Protein AF-A0A1S7LMK4-F1 (afdb_monomer_lite)

Radius of gyration: 25.49 Å; chains: 1; bounding box: 48×30×64 Å

Organism: Magnetococcus massalia (strain MO-1) (NCBI:txid451514)

Structure (mmCIF, N/CA/C/O backbone):
data_AF-A0A1S7LMK4-F1
#
_entry.id   AF-A0A1S7LMK4-F1
#
loop_
_atom_site.group_PDB
_atom_site.id
_atom_site.type_symbol
_atom_site.label_atom_id
_atom_site.label_alt_id
_atom_site.label_comp_id
_atom_site.label_asym_id
_atom_site.label_entity_id
_atom_site.label_seq_id
_atom_site.pdbx_PDB_ins_code
_atom_site.Cartn_x
_atom_site.Cartn_y
_atom_site.Cartn_z
_atom_site.occupancy
_atom_site.B_iso_or_equiv
_atom_site.auth_seq_id
_atom_site.auth_comp_id
_atom_site.auth_asym_id
_atom_site.auth_atom_id
_atom_site.pdbx_PDB_model_num
ATOM 1 N N . MET A 1 1 ? 10.538 13.382 19.936 1.00 48.72 1 MET A N 1
ATOM 2 C CA . MET A 1 1 ? 9.213 14.013 19.788 1.00 48.72 1 MET A CA 1
ATOM 3 C C . MET A 1 1 ? 8.540 13.289 18.642 1.00 48.72 1 MET A C 1
ATOM 5 O O . MET A 1 1 ? 9.094 13.329 17.554 1.00 48.72 1 MET A O 1
ATOM 9 N N . THR A 1 2 ? 7.475 12.531 18.897 1.00 56.28 2 THR A N 1
ATOM 10 C CA . THR A 1 2 ? 6.661 11.931 17.825 1.00 56.28 2 THR A CA 1
ATOM 11 C C . THR A 1 2 ? 6.037 13.060 17.013 1.00 56.28 2 THR A C 1
ATOM 13 O O . THR A 1 2 ? 5.593 14.052 17.600 1.00 56.28 2 THR A O 1
ATOM 16 N N . GLU A 1 3 ? 6.036 12.946 15.687 1.00 83.12 3 GLU A N 1
ATOM 17 C CA . GLU A 1 3 ? 5.453 13.988 14.843 1.00 83.12 3 GLU A CA 1
ATOM 18 C C . GLU A 1 3 ? 3.936 14.090 15.103 1.00 83.12 3 GLU A C 1
ATOM 20 O O . GLU A 1 3 ? 3.287 13.068 15.349 1.00 83.12 3 GLU A O 1
ATOM 25 N N . PRO A 1 4 ? 3.325 15.289 15.029 1.00 81.25 4 PRO A N 1
ATOM 26 C CA . PRO A 1 4 ? 1.883 15.465 15.251 1.00 81.25 4 PRO A CA 1
ATOM 27 C C . PRO A 1 4 ? 1.008 14.536 14.396 1.00 81.25 4 PRO A C 1
ATOM 29 O O . PRO A 1 4 ? -0.054 14.090 14.825 1.00 81.25 4 PRO A O 1
ATOM 32 N N . ILE A 1 5 ? 1.483 14.200 13.193 1.00 75.00 5 ILE A N 1
ATOM 33 C CA . ILE A 1 5 ? 0.821 13.256 12.290 1.00 75.00 5 ILE A CA 1
ATOM 34 C C . ILE A 1 5 ? 0.823 11.845 12.888 1.00 75.00 5 ILE A C 1
ATOM 36 O O . ILE A 1 5 ? -0.213 11.190 12.894 1.00 75.00 5 ILE A O 1
ATOM 40 N N . GLU A 1 6 ? 1.942 11.375 13.439 1.00 77.81 6 GLU A N 1
ATOM 41 C CA . GLU A 1 6 ? 2.032 10.039 14.041 1.00 77.81 6 GLU A CA 1
ATOM 42 C C . GLU A 1 6 ? 1.096 9.894 15.242 1.00 77.81 6 GLU A C 1
ATOM 44 O O . GLU A 1 6 ? 0.451 8.857 15.401 1.00 77.81 6 GLU A O 1
ATOM 49 N N . GLN A 1 7 ? 0.970 10.945 16.055 1.00 81.38 7 GLN A N 1
ATOM 50 C CA . GLN A 1 7 ? 0.036 10.967 17.183 1.00 81.38 7 GLN A CA 1
ATOM 51 C C . GLN A 1 7 ? -1.419 10.851 16.711 1.00 81.38 7 GLN A C 1
ATOM 53 O O . GLN A 1 7 ? -2.176 10.041 17.249 1.00 81.38 7 GLN A O 1
ATOM 58 N N . LEU A 1 8 ? -1.791 11.586 15.657 1.00 81.12 8 LEU A N 1
ATOM 59 C CA . LEU A 1 8 ? -3.123 11.505 15.057 1.00 81.12 8 LEU A CA 1
ATOM 60 C C . LEU A 1 8 ? -3.413 10.099 14.508 1.00 81.12 8 LEU A C 1
ATOM 62 O O . LEU A 1 8 ? -4.490 9.548 14.740 1.00 81.12 8 LEU A O 1
ATOM 66 N N . LEU A 1 9 ? -2.443 9.489 13.817 1.00 82.62 9 LEU A N 1
ATOM 67 C CA . LEU A 1 9 ? -2.590 8.132 13.284 1.00 82.62 9 LEU A CA 1
ATOM 68 C C . LEU A 1 9 ? -2.766 7.100 14.410 1.00 82.62 9 LEU A C 1
ATOM 70 O O . LEU A 1 9 ? -3.612 6.212 14.306 1.00 82.62 9 LEU A O 1
ATOM 74 N N . GLN A 1 10 ? -2.011 7.232 15.505 1.00 84.62 10 GLN A N 1
ATOM 75 C CA . GLN A 1 10 ? -2.140 6.356 16.673 1.00 84.62 10 GLN A CA 1
ATOM 76 C C . GLN A 1 10 ? -3.511 6.485 17.345 1.00 84.62 10 GLN A C 1
ATOM 78 O O . GLN A 1 10 ? -4.105 5.471 17.712 1.00 84.62 10 GLN A O 1
ATOM 83 N N . GLN A 1 11 ? -4.036 7.703 17.491 1.00 85.88 11 GLN A N 1
ATOM 84 C CA . GLN A 1 11 ? -5.371 7.923 18.054 1.00 85.88 11 GLN A CA 1
ATOM 85 C C . GLN A 1 11 ? -6.465 7.302 17.175 1.00 85.88 11 GLN A C 1
ATOM 87 O O . GLN A 1 11 ? -7.339 6.598 17.685 1.00 85.88 11 GLN A O 1
ATOM 92 N N . MET A 1 12 ? -6.381 7.481 15.853 1.00 86.75 12 MET A N 1
ATOM 93 C CA . MET A 1 12 ? -7.319 6.868 14.906 1.00 86.75 12 MET A CA 1
ATOM 94 C C . MET A 1 12 ? -7.283 5.336 14.956 1.00 86.75 12 MET A C 1
ATOM 96 O O . MET A 1 12 ? -8.332 4.689 14.917 1.00 86.75 12 MET A O 1
ATOM 100 N N . GLU A 1 13 ? -6.099 4.744 15.114 1.00 87.56 13 GLU A N 1
ATOM 101 C CA . GLU A 1 13 ? -5.954 3.294 15.250 1.00 87.56 13 GLU A CA 1
ATOM 102 C C . GLU A 1 13 ? -6.591 2.765 16.544 1.00 87.56 13 GLU A C 1
ATOM 104 O O . GLU A 1 13 ? -7.260 1.728 16.526 1.00 87.56 13 GLU A O 1
ATOM 109 N N . ARG A 1 14 ? -6.462 3.493 17.661 1.00 88.81 14 ARG A N 1
ATOM 110 C CA . ARG A 1 14 ? -7.137 3.143 18.924 1.00 88.81 14 ARG A CA 1
ATOM 111 C C . ARG A 1 14 ? -8.656 3.172 18.776 1.00 88.81 14 ARG A C 1
ATOM 113 O O . ARG A 1 14 ? -9.321 2.223 19.189 1.00 88.81 14 ARG A O 1
ATOM 120 N N . VAL A 1 15 ? -9.193 4.209 18.128 1.00 89.44 15 VAL A N 1
ATOM 121 C CA . VAL A 1 15 ? -10.632 4.331 17.843 1.00 89.44 15 VAL A CA 1
ATOM 122 C C . VAL A 1 15 ? -11.131 3.167 16.984 1.00 89.44 15 VAL A C 1
ATOM 124 O O . VAL A 1 15 ? -12.137 2.535 17.316 1.00 89.44 15 VAL A O 1
ATOM 127 N N . ARG A 1 16 ? -10.398 2.824 15.920 1.00 88.88 16 ARG A N 1
ATOM 128 C CA . ARG A 1 16 ? -10.711 1.674 15.062 1.00 88.88 16 ARG A CA 1
ATOM 129 C C . ARG A 1 16 ? -10.677 0.356 15.838 1.00 88.88 16 ARG A C 1
ATOM 131 O O . ARG A 1 16 ? -11.599 -0.451 15.730 1.00 88.88 16 ARG A O 1
ATOM 138 N N . SER A 1 17 ? -9.635 0.141 16.641 1.00 89.50 17 SER A N 1
ATOM 139 C CA . SER A 1 17 ? -9.474 -1.068 17.457 1.00 89.50 17 SER A CA 1
ATOM 140 C C . SER A 1 17 ? -10.630 -1.240 18.444 1.00 89.50 17 SER A C 1
ATOM 142 O O . SER A 1 17 ? -11.196 -2.329 18.543 1.00 89.50 17 SER A O 1
ATOM 144 N N . ALA A 1 18 ? -11.035 -0.164 19.123 1.00 89.88 18 ALA A N 1
ATOM 145 C CA . ALA A 1 18 ? -12.177 -0.174 20.032 1.00 89.88 18 ALA A CA 1
ATOM 146 C C . ALA A 1 18 ? -13.484 -0.535 19.306 1.00 89.88 18 ALA A C 1
ATOM 148 O O . ALA A 1 18 ? -14.249 -1.366 19.796 1.00 89.88 18 ALA A O 1
ATOM 149 N N . PHE A 1 19 ? -13.709 0.009 18.106 1.00 90.06 19 PHE A N 1
ATOM 150 C CA . PHE A 1 19 ? -14.889 -0.308 17.299 1.00 90.06 19 PHE A CA 1
ATOM 151 C C . PHE A 1 19 ? -14.933 -1.770 16.835 1.00 90.06 19 PHE A C 1
ATOM 153 O O . PHE A 1 19 ? -15.980 -2.415 16.923 1.00 90.06 19 PHE A O 1
ATOM 160 N N . HIS A 1 20 ? -13.798 -2.330 16.408 1.00 87.94 20 HIS A N 1
ATOM 161 C CA . HIS A 1 20 ? -13.723 -3.748 16.048 1.00 87.94 20 HIS A CA 1
ATOM 162 C C . HIS A 1 20 ? -13.912 -4.672 17.255 1.00 87.94 20 HIS A C 1
ATOM 164 O O . HIS A 1 20 ? -14.654 -5.647 17.150 1.00 87.94 20 HIS A O 1
ATOM 170 N N . LYS A 1 21 ? -13.305 -4.359 18.410 1.00 90.81 21 LYS A N 1
ATOM 171 C CA . LYS A 1 21 ? -13.508 -5.113 19.665 1.00 90.81 21 LYS A CA 1
ATOM 172 C C . LYS A 1 21 ? -14.963 -5.077 20.132 1.00 90.81 21 LYS A C 1
ATOM 174 O O . LYS A 1 21 ? -15.454 -6.046 20.696 1.00 90.81 21 LYS A O 1
ATOM 179 N N . ALA A 1 22 ? -15.654 -3.974 19.870 1.00 91.00 22 ALA A N 1
ATOM 180 C CA . ALA A 1 22 ? -17.074 -3.815 20.141 1.00 91.00 22 ALA A CA 1
ATOM 181 C C . ALA A 1 22 ? -17.987 -4.466 19.083 1.00 91.00 22 ALA A C 1
ATOM 183 O O . ALA A 1 22 ? -19.205 -4.323 19.173 1.00 91.00 22 ALA A O 1
ATOM 184 N N . HIS A 1 23 ? -17.434 -5.159 18.080 1.00 87.88 23 HIS A N 1
ATOM 185 C CA . HIS A 1 23 ? -18.183 -5.765 16.974 1.00 87.88 23 HIS A CA 1
ATOM 186 C C . HIS A 1 23 ? -19.104 -4.776 16.239 1.00 87.88 23 HIS A C 1
ATOM 188 O O . HIS A 1 23 ? -20.196 -5.131 15.802 1.00 87.88 23 HIS A O 1
ATOM 194 N N . GLY A 1 24 ? -18.661 -3.524 16.103 1.00 83.38 24 GLY A N 1
ATOM 195 C CA . GLY A 1 24 ? -19.417 -2.471 15.429 1.00 83.38 24 GLY A CA 1
ATOM 196 C C . GLY A 1 24 ? -20.453 -1.750 16.299 1.00 83.38 24 GLY A C 1
ATOM 197 O O . GLY A 1 24 ? -21.130 -0.846 15.813 1.00 83.38 24 GLY A O 1
ATOM 198 N N . ASP A 1 25 ? -20.568 -2.096 17.583 1.00 89.56 25 ASP A N 1
ATOM 199 C CA . ASP A 1 25 ? -21.409 -1.370 18.535 1.00 89.56 25 ASP A CA 1
ATOM 200 C C . ASP A 1 25 ? -20.729 -0.058 18.952 1.00 89.56 25 ASP A C 1
ATOM 202 O O . ASP A 1 25 ? -19.741 -0.043 19.688 1.00 89.56 25 ASP A O 1
ATOM 206 N N . THR A 1 26 ? -21.272 1.069 18.490 1.00 88.56 26 THR A N 1
ATOM 207 C CA . THR A 1 26 ? -20.719 2.404 18.749 1.00 88.56 26 THR A CA 1
ATOM 208 C C . THR A 1 26 ? -20.666 2.752 20.233 1.00 88.56 26 THR A C 1
ATOM 210 O O . THR A 1 26 ? -19.745 3.446 20.661 1.00 88.56 26 THR A O 1
ATOM 213 N N . ARG A 1 27 ? -21.628 2.282 21.035 1.00 89.69 27 ARG A N 1
ATOM 214 C CA . ARG A 1 27 ? -21.671 2.607 22.462 1.00 89.69 27 ARG A CA 1
ATOM 215 C C . ARG A 1 27 ? -20.579 1.866 23.210 1.00 89.69 27 ARG A C 1
ATOM 217 O O . ARG A 1 27 ? -19.775 2.499 23.887 1.00 89.69 27 ARG A O 1
ATOM 224 N N . LYS A 1 28 ? -20.493 0.553 23.002 1.00 90.69 28 LYS A N 1
ATOM 225 C CA . LYS A 1 28 ? -19.424 -0.266 23.589 1.00 90.69 28 LYS A CA 1
ATOM 226 C C . LYS A 1 28 ? -18.047 0.182 23.107 1.00 90.69 28 LYS A C 1
ATOM 228 O O . LYS A 1 28 ? -17.109 0.213 23.894 1.00 90.69 28 LYS A O 1
ATOM 233 N N . ALA A 1 29 ? -17.929 0.574 21.837 1.00 90.25 29 ALA A N 1
ATOM 234 C CA . ALA A 1 29 ? -16.689 1.109 21.286 1.00 90.25 29 ALA A CA 1
ATOM 235 C C . ALA A 1 29 ? -16.240 2.366 22.033 1.00 90.25 29 ALA A C 1
ATOM 237 O O . ALA A 1 29 ? -15.072 2.473 22.387 1.00 90.25 29 ALA A O 1
ATOM 238 N N . TYR A 1 30 ? -17.164 3.290 22.306 1.00 89.75 30 TYR A N 1
ATOM 239 C CA . TYR A 1 30 ? -16.853 4.493 23.068 1.00 89.75 30 TYR A CA 1
ATOM 240 C C . TYR A 1 30 ? -16.456 4.167 24.501 1.00 89.75 30 TYR A C 1
ATOM 242 O O . TYR A 1 30 ? -15.481 4.719 24.997 1.00 89.75 30 TYR A O 1
ATOM 250 N N . ASP A 1 31 ? -17.152 3.239 25.156 1.00 90.62 31 ASP A N 1
ATOM 251 C CA . ASP A 1 31 ? -16.830 2.839 26.527 1.00 90.62 31 ASP A CA 1
ATOM 252 C C . ASP A 1 31 ? -15.410 2.251 26.635 1.00 90.62 31 ASP A C 1
ATOM 254 O O . ASP A 1 31 ? -14.726 2.515 27.625 1.00 90.62 31 ASP A O 1
ATOM 258 N N . LEU A 1 32 ? -14.927 1.578 25.584 1.00 90.44 32 LEU A N 1
ATOM 259 C CA . LEU A 1 32 ? -13.567 1.036 25.471 1.00 90.44 32 LEU A CA 1
ATOM 260 C C . LEU A 1 32 ? -12.465 2.079 25.196 1.00 90.44 32 LEU A C 1
ATOM 262 O O . LEU A 1 32 ? -11.292 1.709 25.223 1.00 90.44 32 LEU A O 1
ATOM 266 N N . LEU A 1 33 ? -12.798 3.343 24.909 1.00 90.56 33 LEU A N 1
ATOM 267 C CA . LEU A 1 33 ? -11.789 4.381 24.668 1.00 90.56 33 LEU A CA 1
ATOM 268 C C . LEU A 1 33 ? -11.139 4.870 25.965 1.00 90.56 33 LEU A C 1
ATOM 270 O O . LEU A 1 33 ? -11.791 4.972 27.012 1.00 90.56 33 LEU A O 1
ATOM 274 N N . ASP A 1 34 ? -9.872 5.252 25.841 1.00 87.38 34 ASP A N 1
ATOM 275 C CA . ASP A 1 34 ? -9.111 5.934 26.882 1.00 87.38 34 ASP A CA 1
ATOM 276 C C . ASP A 1 34 ? -9.753 7.298 27.228 1.00 87.38 34 ASP A C 1
ATOM 278 O O . ASP A 1 34 ? -10.465 7.909 26.419 1.00 87.38 34 ASP A O 1
ATOM 282 N N . ALA A 1 35 ? -9.535 7.772 28.459 1.00 84.25 35 ALA A N 1
ATOM 283 C CA . ALA A 1 35 ? -10.145 9.009 28.959 1.00 84.25 35 ALA A CA 1
ATOM 284 C C . ALA A 1 35 ? -9.716 10.249 28.155 1.00 84.25 35 ALA A C 1
ATOM 286 O O . ALA A 1 35 ? -10.551 11.096 27.852 1.00 84.25 35 ALA A O 1
ATOM 287 N N . ASP A 1 36 ? -8.455 10.305 27.728 1.00 84.12 36 ASP A N 1
ATOM 288 C CA . ASP A 1 36 ? -7.905 11.379 26.895 1.00 84.12 36 ASP A CA 1
ATOM 289 C C . ASP A 1 36 ? -8.627 11.491 25.542 1.00 84.12 36 ASP A C 1
ATOM 291 O O . ASP A 1 36 ? -8.913 12.588 25.066 1.00 84.12 36 ASP A O 1
ATOM 295 N N . ILE A 1 37 ? -8.996 10.368 24.923 1.00 82.62 37 ILE A N 1
ATOM 296 C CA . ILE A 1 37 ? -9.759 10.381 23.668 1.00 82.62 37 ILE A CA 1
ATOM 297 C C . ILE A 1 37 ? -11.190 10.873 23.919 1.00 82.62 37 ILE A C 1
ATOM 299 O O . ILE A 1 37 ? -11.715 11.659 23.131 1.00 82.62 37 ILE A O 1
ATOM 303 N N . LYS A 1 38 ? -11.818 10.447 25.021 1.00 84.81 38 LYS A N 1
ATOM 304 C CA . LYS A 1 38 ? -13.183 10.863 25.394 1.00 84.81 38 LYS A CA 1
ATOM 305 C C . LYS A 1 38 ? -13.278 12.353 2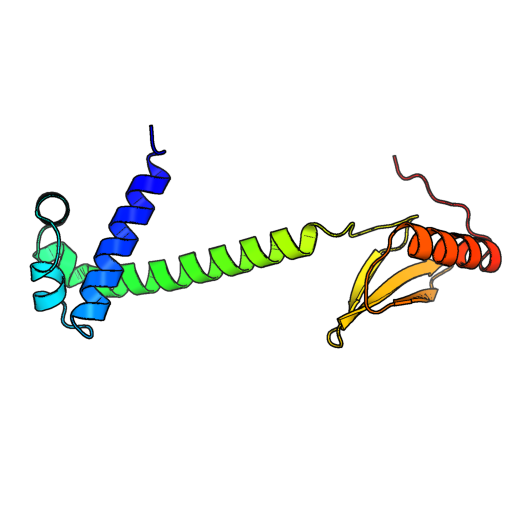5.727 1.00 84.81 38 LYS A C 1
ATOM 307 O O . LYS A 1 38 ? -14.307 12.964 25.452 1.00 84.81 38 LYS A O 1
ATOM 312 N N . GLU A 1 39 ? -12.224 12.935 26.294 1.00 85.56 39 GLU A N 1
ATOM 313 C CA . GLU A 1 39 ? -12.132 14.378 26.551 1.00 85.56 39 GLU A CA 1
ATOM 314 C C . GLU A 1 39 ? -12.083 15.188 25.250 1.00 85.56 39 GLU A C 1
ATOM 316 O O . GLU A 1 39 ? -12.696 16.250 25.154 1.00 85.56 39 GLU A O 1
ATOM 321 N N . ASN A 1 40 ? -11.412 14.659 24.225 1.00 83.94 40 ASN A N 1
ATOM 322 C CA . ASN A 1 40 ? -11.266 15.326 22.932 1.00 83.94 40 ASN A CA 1
ATOM 323 C C . ASN A 1 40 ? -12.424 15.043 21.960 1.00 83.94 40 ASN A C 1
ATOM 325 O O . ASN A 1 40 ? -12.678 15.835 21.052 1.00 83.94 40 ASN A O 1
ATOM 329 N N . ILE A 1 41 ? -13.134 13.924 22.130 1.00 84.19 41 ILE A N 1
ATOM 330 C CA . ILE A 1 41 ? -14.218 13.497 21.241 1.00 84.19 41 ILE A CA 1
ATOM 331 C C . ILE A 1 41 ? -15.486 13.231 22.063 1.00 84.19 41 ILE A C 1
ATOM 333 O O . ILE A 1 41 ? -15.702 12.111 22.525 1.00 84.19 41 ILE A O 1
ATOM 337 N N . PRO A 1 42 ? -16.380 14.226 22.198 1.00 87.31 42 PRO A N 1
ATOM 338 C CA . PRO A 1 42 ? -17.663 14.051 22.864 1.00 87.31 42 PRO A CA 1
ATOM 339 C C . PRO A 1 42 ? -18.495 12.912 22.260 1.00 87.31 42 PRO A C 1
ATOM 341 O O . PRO A 1 42 ? -18.586 12.779 21.036 1.00 87.31 42 PRO A O 1
ATOM 344 N N . TRP A 1 43 ? -19.213 12.171 23.113 1.00 86.38 43 TRP A N 1
ATOM 345 C CA . TRP A 1 43 ? -20.086 11.050 22.721 1.00 86.38 43 TRP A CA 1
ATOM 346 C C . TRP A 1 43 ? -20.984 11.354 21.513 1.00 86.38 43 TRP A C 1
ATOM 348 O O . TRP A 1 43 ? -21.110 10.533 20.608 1.00 86.38 43 TRP A O 1
ATOM 358 N N . ARG A 1 44 ? -21.587 12.548 21.465 1.00 88.94 44 ARG A N 1
ATOM 359 C CA . ARG A 1 44 ? -22.491 12.937 20.373 1.00 88.94 44 ARG A CA 1
ATOM 360 C C . ARG A 1 44 ? -21.782 12.977 19.018 1.00 88.94 44 ARG A C 1
ATOM 362 O O . ARG A 1 44 ? -22.324 12.473 18.039 1.00 88.94 44 ARG A O 1
ATOM 369 N N . LEU A 1 45 ? -20.577 13.545 18.976 1.00 85.38 45 LEU A N 1
ATOM 370 C CA . LEU A 1 45 ? -19.770 13.613 17.758 1.00 85.38 45 LEU A CA 1
ATOM 371 C C . LEU A 1 45 ? -19.265 12.226 17.368 1.00 85.38 45 LEU A C 1
ATOM 373 O O . LEU A 1 45 ? -19.319 11.863 16.195 1.00 85.38 45 LEU A O 1
ATOM 377 N N . PHE A 1 46 ? -18.858 11.429 18.356 1.00 87.50 46 PHE A N 1
ATOM 378 C CA . PHE A 1 46 ? -18.455 10.047 18.136 1.00 87.50 46 PHE A CA 1
ATOM 379 C C . PHE A 1 46 ? -19.583 9.235 17.491 1.00 87.50 46 PHE A C 1
ATOM 381 O O . PHE A 1 46 ? -19.398 8.643 16.434 1.00 87.50 46 PHE A O 1
ATOM 388 N N . GLN A 1 47 ? -20.787 9.274 18.063 1.00 90.31 47 GLN A N 1
ATOM 389 C CA . GLN A 1 47 ? -21.932 8.527 17.551 1.00 90.31 47 GLN A CA 1
ATOM 390 C C . GLN A 1 47 ? -22.318 8.935 16.123 1.00 90.31 47 GLN A C 1
ATOM 392 O O . GLN A 1 47 ? -22.622 8.075 15.298 1.00 90.31 47 GLN A O 1
ATOM 397 N N . GLN A 1 48 ? -22.314 10.237 15.829 1.00 89.44 48 GLN A N 1
ATOM 398 C CA . GLN A 1 48 ? -22.739 10.755 14.527 1.00 89.44 48 GLN A CA 1
ATOM 399 C C . GLN A 1 48 ? -21.709 10.511 13.422 1.00 89.44 48 GLN A C 1
ATOM 401 O O . GLN A 1 48 ? -22.088 10.240 12.283 1.00 89.44 48 GLN A O 1
ATOM 406 N N . HIS A 1 49 ? -20.416 10.614 13.737 1.00 86.62 49 HIS A N 1
ATOM 407 C CA . HIS A 1 49 ? -19.370 10.669 12.717 1.00 86.62 49 HIS A CA 1
ATOM 408 C C . HIS A 1 49 ? -18.485 9.429 12.651 1.00 86.62 49 HIS A C 1
ATOM 410 O O . HIS A 1 49 ? -17.836 9.238 11.623 1.00 86.62 49 HIS A O 1
ATOM 416 N N . LEU A 1 50 ? -18.471 8.563 13.671 1.00 86.75 50 LEU A N 1
ATOM 417 C CA . LEU A 1 50 ? -17.612 7.375 13.684 1.00 86.75 50 LEU A CA 1
ATOM 418 C C . LEU A 1 50 ? -17.753 6.506 12.424 1.00 86.75 50 LEU A C 1
ATOM 420 O O . LEU A 1 50 ? -16.716 6.170 11.854 1.00 86.75 50 LEU A O 1
ATOM 424 N N . PRO A 1 51 ? -18.963 6.176 11.924 1.00 83.31 51 PRO A N 1
ATOM 425 C CA . PRO A 1 51 ? -19.077 5.334 10.733 1.00 83.31 51 PRO A CA 1
ATOM 426 C C . PRO A 1 51 ? -18.418 5.966 9.499 1.00 83.31 51 PRO A C 1
ATOM 428 O O . PRO A 1 51 ? -17.733 5.288 8.736 1.00 83.31 51 PRO A O 1
ATOM 431 N N . ILE A 1 52 ? -18.583 7.281 9.327 1.00 85.19 52 ILE A N 1
ATOM 432 C CA . ILE A 1 52 ? -18.011 8.034 8.203 1.00 85.19 52 ILE A CA 1
ATOM 433 C C . ILE A 1 52 ? -16.492 8.139 8.359 1.00 85.19 52 ILE A C 1
ATOM 435 O O . ILE A 1 52 ? -15.760 7.929 7.393 1.00 85.19 52 ILE A O 1
ATOM 439 N N . LEU A 1 53 ? -16.015 8.428 9.572 1.00 84.06 53 LEU A N 1
ATOM 440 C CA . LEU A 1 53 ? -14.592 8.536 9.884 1.00 84.06 53 LEU A CA 1
ATOM 441 C C . LEU A 1 53 ? -13.864 7.210 9.666 1.00 84.06 53 LEU A C 1
ATOM 443 O O . LEU A 1 53 ? -12.800 7.208 9.054 1.00 84.06 53 LEU A O 1
ATOM 447 N N . LEU A 1 54 ? -14.440 6.085 10.098 1.00 86.50 54 LEU A N 1
ATOM 448 C CA . LEU A 1 54 ? -13.852 4.764 9.878 1.00 86.50 54 LEU A CA 1
ATOM 449 C C . LEU A 1 54 ? -13.847 4.388 8.398 1.00 86.50 54 LEU A C 1
ATOM 451 O O . LEU A 1 54 ? -12.819 3.945 7.897 1.00 86.50 54 LEU A O 1
ATOM 455 N N . ALA A 1 55 ? -14.935 4.643 7.669 1.00 84.62 55 ALA A N 1
ATOM 456 C CA . ALA A 1 55 ? -14.973 4.389 6.230 1.00 84.62 55 ALA A CA 1
ATOM 457 C C . ALA A 1 55 ? -13.937 5.233 5.461 1.00 84.62 55 ALA A C 1
ATOM 459 O O . ALA A 1 55 ? -13.278 4.740 4.541 1.00 84.62 55 ALA A O 1
ATOM 460 N N . ALA A 1 56 ? -13.773 6.506 5.835 1.00 80.19 56 ALA A N 1
ATOM 461 C CA . ALA A 1 56 ? -12.763 7.385 5.255 1.00 80.19 56 ALA A CA 1
ATOM 462 C C . ALA A 1 56 ? -11.341 6.923 5.609 1.00 80.19 56 ALA A C 1
ATOM 464 O O . ALA A 1 56 ? -10.476 6.877 4.733 1.00 80.19 56 ALA A O 1
ATOM 465 N N . TRP A 1 57 ? -11.117 6.530 6.865 1.00 82.75 57 TRP A N 1
ATOM 466 C CA . TRP A 1 57 ? -9.847 5.998 7.345 1.00 82.75 57 TRP A CA 1
ATOM 467 C C . TRP A 1 57 ? -9.461 4.711 6.628 1.00 82.75 57 TRP A C 1
ATOM 469 O O . TRP A 1 57 ? -8.354 4.613 6.120 1.00 82.75 57 TRP A O 1
ATOM 479 N N . GLU A 1 58 ? -10.366 3.741 6.517 1.00 82.19 58 GLU A N 1
ATOM 480 C CA . GLU A 1 58 ? -10.100 2.475 5.835 1.00 82.19 58 GLU A CA 1
ATOM 481 C C . GLU A 1 58 ? -9.749 2.693 4.363 1.00 82.19 58 GLU A C 1
ATOM 483 O O . GLU A 1 58 ? -8.767 2.130 3.879 1.00 82.19 58 GLU A O 1
ATOM 488 N N . ARG A 1 59 ? -10.482 3.568 3.662 1.00 78.38 59 ARG A N 1
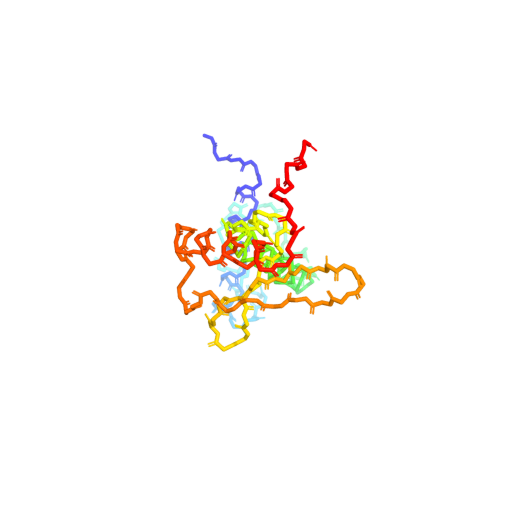ATOM 489 C CA . ARG A 1 59 ? -10.168 3.926 2.271 1.00 78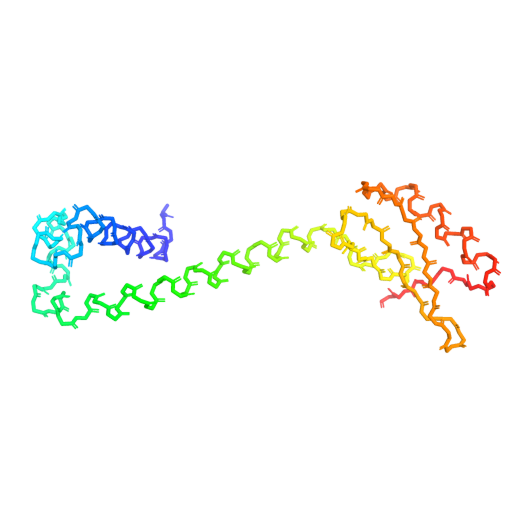.38 59 ARG A CA 1
ATOM 490 C C . ARG A 1 59 ? -8.824 4.640 2.144 1.00 78.38 59 ARG A C 1
ATOM 492 O O . ARG A 1 59 ? -8.037 4.294 1.265 1.00 78.38 59 ARG A O 1
ATOM 499 N N . GLY A 1 60 ? -8.551 5.618 3.006 1.00 74.81 60 GLY A N 1
ATOM 500 C CA . GLY A 1 60 ? -7.300 6.380 2.998 1.00 74.81 60 GLY A CA 1
ATOM 501 C C . GLY A 1 60 ? -6.085 5.532 3.381 1.00 74.81 60 GLY A C 1
ATOM 502 O O . GLY A 1 60 ? -5.047 5.602 2.727 1.00 74.81 60 GLY A O 1
ATOM 503 N N . PHE A 1 61 ? -6.229 4.671 4.386 1.00 69.94 61 PHE A N 1
ATOM 504 C CA . PHE A 1 61 ? -5.203 3.741 4.847 1.00 69.94 61 PHE A CA 1
ATOM 505 C C . PHE A 1 61 ? -4.904 2.670 3.793 1.00 69.94 61 PHE A C 1
ATOM 507 O O . PHE A 1 61 ? -3.739 2.407 3.499 1.00 69.94 61 PHE A O 1
ATOM 514 N N . GLN A 1 62 ? -5.932 2.102 3.152 1.00 61.66 62 GLN A N 1
ATOM 515 C CA . GLN A 1 62 ? -5.745 1.194 2.016 1.00 61.66 62 GLN A CA 1
ATOM 516 C C . GLN A 1 62 ? -5.046 1.892 0.844 1.00 61.66 62 GLN A C 1
ATOM 518 O O . GLN A 1 62 ? -4.100 1.334 0.289 1.00 61.66 62 GLN A O 1
ATOM 523 N N . ALA A 1 63 ? -5.436 3.125 0.505 1.00 62.72 63 ALA A N 1
ATOM 524 C CA . ALA A 1 63 ? -4.747 3.912 -0.516 1.00 62.72 63 ALA A CA 1
ATOM 525 C C . ALA A 1 63 ? -3.267 4.149 -0.149 1.00 62.72 63 ALA A C 1
ATOM 527 O O . ALA A 1 63 ? -2.381 3.936 -0.979 1.00 62.72 63 ALA A O 1
ATOM 528 N N . GLY A 1 64 ? -2.974 4.492 1.107 1.00 61.25 64 GLY A N 1
ATOM 529 C CA . GLY A 1 64 ? -1.609 4.648 1.619 1.00 61.25 64 GLY A CA 1
ATOM 530 C C . GLY A 1 64 ? -0.771 3.371 1.506 1.00 61.25 64 GLY A C 1
ATOM 531 O O . GLY A 1 64 ? 0.339 3.412 0.976 1.00 61.25 64 GLY A O 1
ATOM 532 N N . LEU A 1 65 ? -1.326 2.220 1.902 1.00 58.81 65 LEU A N 1
ATOM 533 C CA . LEU A 1 65 ? -0.678 0.912 1.749 1.00 58.81 65 LEU A CA 1
ATOM 534 C C . LEU A 1 65 ? -0.414 0.566 0.281 1.00 58.81 65 LEU A C 1
ATOM 536 O O . LEU A 1 65 ? 0.666 0.074 -0.047 1.00 58.81 65 LEU A O 1
ATOM 540 N N . THR A 1 66 ? -1.358 0.856 -0.621 1.00 57.72 66 THR A N 1
ATOM 541 C CA . THR A 1 66 ? -1.137 0.640 -2.058 1.00 57.72 66 THR A CA 1
ATOM 542 C C . THR A 1 66 ? -0.034 1.539 -2.612 1.00 57.72 66 THR A C 1
ATOM 544 O O . THR A 1 66 ? 0.800 1.066 -3.382 1.00 57.72 66 THR A O 1
ATOM 547 N N . HIS A 1 67 ? 0.051 2.796 -2.167 1.00 58.09 67 HIS A N 1
ATOM 548 C CA . HIS A 1 67 ? 1.128 3.708 -2.550 1.00 58.09 67 HIS A CA 1
ATOM 549 C C . HIS A 1 67 ? 2.490 3.288 -1.986 1.00 58.09 67 HIS A C 1
ATOM 551 O O . HIS A 1 67 ? 3.497 3.408 -2.685 1.00 58.09 67 HIS A O 1
ATOM 557 N N . GLN A 1 68 ? 2.541 2.766 -0.759 1.00 55.34 68 GLN A N 1
ATOM 558 C CA . GLN A 1 68 ? 3.777 2.272 -0.155 1.00 55.34 68 GLN A CA 1
ATOM 559 C C . GLN A 1 68 ? 4.265 0.989 -0.840 1.00 55.34 68 GLN A C 1
ATOM 561 O O . GLN A 1 68 ? 5.426 0.918 -1.235 1.00 55.34 68 GLN A O 1
ATOM 566 N N . GLN A 1 69 ? 3.372 0.034 -1.117 1.00 53.28 69 GLN A N 1
ATOM 567 C CA . GLN A 1 69 ? 3.701 -1.145 -1.928 1.00 53.28 69 GLN A CA 1
ATOM 568 C C . GLN A 1 69 ? 4.136 -0.765 -3.349 1.00 53.28 69 GLN A C 1
ATOM 570 O O . GLN A 1 69 ? 5.008 -1.409 -3.935 1.00 53.28 69 GLN A O 1
ATOM 575 N N . GLN A 1 70 ? 3.555 0.292 -3.923 1.00 51.88 70 GLN A N 1
ATOM 576 C CA . GLN A 1 70 ? 3.982 0.815 -5.215 1.00 51.88 70 GLN A CA 1
ATOM 577 C C . GLN A 1 70 ? 5.375 1.456 -5.127 1.00 51.88 70 GLN A C 1
ATOM 579 O O . GLN A 1 70 ? 6.189 1.198 -6.007 1.00 51.88 70 GLN A O 1
ATOM 584 N N . ARG A 1 71 ? 5.701 2.198 -4.058 1.00 52.12 71 ARG A N 1
ATOM 585 C CA . ARG A 1 71 ? 7.057 2.724 -3.800 1.00 52.12 71 ARG A CA 1
ATOM 586 C C . ARG A 1 71 ? 8.094 1.620 -3.574 1.00 52.12 71 ARG A C 1
ATOM 588 O O . ARG A 1 71 ? 9.201 1.715 -4.091 1.00 52.12 71 ARG A O 1
ATOM 595 N N . GLU A 1 72 ? 7.742 0.542 -2.882 1.00 52.41 72 GLU A N 1
ATOM 596 C CA . GLU A 1 72 ? 8.635 -0.610 -2.687 1.00 52.41 72 GLU A CA 1
ATOM 597 C C . GLU A 1 72 ? 8.868 -1.380 -3.997 1.00 52.41 72 GLU A C 1
ATOM 599 O O . GLU A 1 72 ? 9.998 -1.755 -4.307 1.00 52.41 72 GLU A O 1
ATOM 604 N N . ARG A 1 73 ? 7.840 -1.521 -4.850 1.00 50.12 73 ARG A N 1
ATOM 605 C CA . ARG A 1 73 ? 8.013 -2.007 -6.235 1.00 50.12 73 ARG A CA 1
ATOM 606 C C . ARG A 1 73 ? 8.868 -1.066 -7.088 1.00 50.12 73 ARG A C 1
ATOM 608 O O . ARG A 1 73 ? 9.502 -1.523 -8.037 1.00 50.12 73 ARG A O 1
ATOM 615 N N . GLN A 1 74 ? 8.903 0.224 -6.755 1.00 50.66 74 GLN A N 1
ATOM 616 C CA . GLN A 1 74 ? 9.706 1.230 -7.446 1.00 50.66 74 GLN A CA 1
ATOM 617 C C . GLN A 1 74 ? 11.191 1.245 -7.037 1.00 50.66 74 GLN A C 1
ATOM 619 O O . GLN A 1 74 ? 11.969 1.946 -7.682 1.00 50.66 74 GLN A O 1
ATOM 624 N N . ALA A 1 75 ? 11.611 0.461 -6.035 1.00 53.03 75 ALA A N 1
ATOM 625 C CA . ALA A 1 75 ? 13.022 0.340 -5.651 1.00 53.03 75 ALA A CA 1
ATOM 626 C C . ALA A 1 75 ? 13.880 -0.394 -6.705 1.00 53.03 75 ALA A C 1
ATOM 628 O O . ALA A 1 75 ? 15.104 -0.267 -6.710 1.00 53.03 75 ALA A O 1
ATOM 629 N N . ALA A 1 76 ? 13.260 -1.141 -7.627 1.00 55.31 76 ALA A N 1
ATOM 630 C CA . ALA A 1 76 ? 13.957 -1.666 -8.796 1.00 55.31 76 ALA A CA 1
ATOM 631 C C . ALA A 1 76 ? 14.131 -0.554 -9.852 1.00 55.31 76 ALA A C 1
ATOM 633 O O . ALA A 1 76 ? 13.174 0.174 -10.143 1.00 55.31 76 ALA A O 1
ATOM 634 N N . PRO A 1 77 ? 15.317 -0.413 -10.474 1.00 61.12 77 PRO A N 1
ATOM 635 C CA . PRO A 1 77 ? 15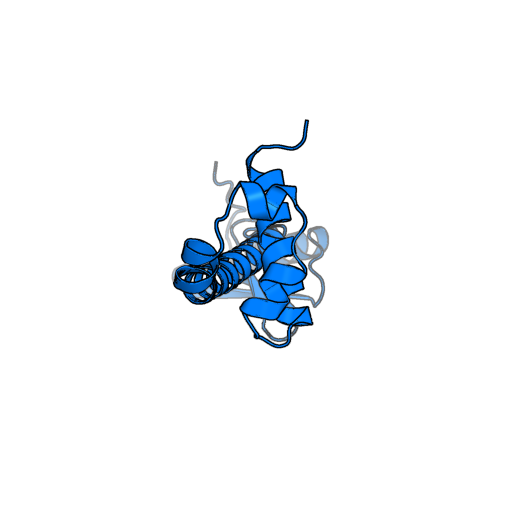.525 0.588 -11.511 1.00 61.12 77 PRO A CA 1
ATOM 636 C C . PRO A 1 77 ? 14.528 0.359 -12.652 1.00 61.12 77 PRO A C 1
ATOM 638 O O . PRO A 1 77 ? 14.522 -0.685 -13.297 1.00 61.12 77 PRO A O 1
ATOM 641 N N . HIS A 1 78 ? 13.676 1.349 -12.926 1.00 71.94 78 HIS A N 1
ATOM 642 C CA . HIS A 1 78 ? 12.667 1.255 -13.991 1.00 71.94 78 HIS A CA 1
ATOM 643 C C . HIS A 1 78 ? 13.301 1.234 -15.380 1.00 71.94 78 HIS A C 1
ATOM 645 O O . HIS A 1 78 ? 12.648 0.893 -16.371 1.00 71.94 78 HIS A O 1
ATOM 651 N N . ARG A 1 79 ? 14.570 1.646 -15.467 1.00 83.25 79 ARG A N 1
ATOM 652 C CA . ARG A 1 79 ? 15.341 1.704 -16.697 1.00 83.25 79 ARG A CA 1
ATOM 653 C C . ARG A 1 79 ? 16.767 1.229 -16.472 1.00 83.25 79 ARG A C 1
ATOM 655 O O . ARG A 1 79 ? 17.387 1.578 -15.477 1.00 83.25 79 ARG A O 1
ATOM 662 N N . LEU A 1 80 ? 17.285 0.487 -17.442 1.00 87.00 80 LEU A N 1
ATOM 663 C CA . LEU A 1 80 ? 18.670 0.037 -17.493 1.00 87.00 80 LEU A CA 1
ATOM 664 C C . LEU A 1 80 ? 19.157 0.150 -18.938 1.00 87.00 80 LEU A C 1
ATOM 666 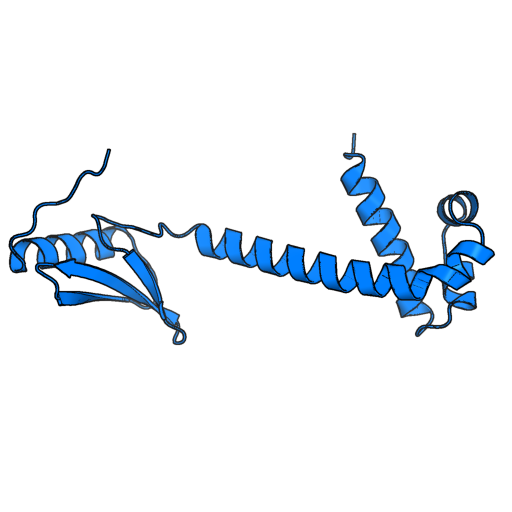O O . LEU A 1 80 ? 18.558 -0.434 -19.839 1.00 87.00 80 LEU A O 1
ATOM 670 N N . MET A 1 81 ? 20.208 0.938 -19.181 1.00 84.19 81 MET A N 1
ATOM 671 C CA . MET A 1 81 ? 20.810 1.117 -20.516 1.00 84.19 81 MET A CA 1
ATOM 672 C C . MET A 1 81 ? 19.812 1.542 -21.616 1.00 84.19 81 MET A C 1
ATOM 674 O O . MET A 1 81 ? 19.865 1.069 -22.754 1.00 84.19 81 MET A O 1
ATOM 678 N N . GLY A 1 82 ? 18.846 2.399 -21.266 1.00 85.31 82 GLY A N 1
ATOM 679 C CA . GLY A 1 82 ? 17.788 2.850 -22.180 1.00 85.31 82 GLY A CA 1
ATOM 680 C C . GLY A 1 82 ? 16.670 1.828 -22.436 1.00 85.31 82 GLY A C 1
ATOM 681 O O . GLY A 1 82 ? 15.814 2.065 -23.289 1.00 85.31 82 GLY A O 1
ATOM 682 N N . TRP A 1 83 ? 16.653 0.705 -21.713 1.00 91.69 83 TRP A N 1
ATOM 683 C CA . TRP A 1 83 ? 15.561 -0.268 -21.716 1.00 91.69 83 TRP A CA 1
ATOM 684 C C . TRP A 1 83 ? 14.672 -0.089 -20.489 1.00 91.69 83 TRP A C 1
ATOM 686 O O . TRP A 1 83 ? 15.183 0.041 -19.383 1.00 91.69 83 TRP A O 1
ATOM 696 N N . SER A 1 84 ? 13.353 -0.140 -20.661 1.00 91.06 84 SER A N 1
ATOM 697 C CA . SER A 1 84 ? 12.385 -0.177 -19.560 1.00 91.06 84 SER A CA 1
ATOM 698 C C . SER A 1 84 ? 12.291 -1.580 -18.970 1.00 91.06 84 SER A C 1
ATOM 700 O O . SER A 1 84 ? 12.044 -2.534 -19.708 1.00 91.06 84 SER A O 1
ATOM 702 N N . LEU A 1 85 ? 12.463 -1.708 -17.656 1.00 91.44 85 LEU A N 1
ATOM 703 C CA . LEU A 1 85 ? 12.383 -2.977 -16.935 1.00 91.44 85 LEU A CA 1
ATOM 704 C C . LEU A 1 85 ? 10.982 -3.174 -16.358 1.00 91.44 85 LEU A C 1
ATOM 706 O O . LEU A 1 85 ? 10.479 -2.309 -15.652 1.00 91.44 85 LEU A O 1
ATOM 710 N N . ASN A 1 86 ? 10.369 -4.323 -16.639 1.00 89.81 86 ASN A N 1
ATOM 711 C CA . ASN A 1 86 ? 9.058 -4.697 -16.117 1.00 89.81 86 ASN A CA 1
ATOM 712 C C . ASN A 1 86 ? 9.091 -6.132 -15.589 1.00 89.81 86 ASN A C 1
ATOM 714 O O . ASN A 1 86 ? 9.611 -7.037 -16.253 1.00 89.81 86 ASN A O 1
ATOM 718 N N . GLN A 1 87 ? 8.463 -6.360 -14.438 1.00 87.44 87 GLN A N 1
ATOM 719 C CA . GLN A 1 87 ? 8.174 -7.707 -13.963 1.00 87.44 87 GLN A CA 1
ATOM 720 C C . GLN A 1 87 ? 6.829 -8.175 -14.529 1.00 87.44 87 GLN A C 1
ATOM 722 O O . GLN A 1 87 ? 5.822 -7.474 -14.479 1.00 87.44 87 GLN A O 1
ATOM 727 N N . HIS A 1 88 ? 6.814 -9.368 -15.108 1.00 86.50 88 HIS A N 1
ATOM 728 C CA . HIS A 1 88 ? 5.605 -10.010 -15.595 1.00 86.50 88 HIS A CA 1
ATOM 729 C C . HIS A 1 88 ? 4.790 -10.573 -14.431 1.00 86.50 88 HIS A C 1
ATOM 731 O O . HIS A 1 88 ? 5.357 -11.012 -13.433 1.00 86.50 88 HIS A O 1
ATOM 737 N N . SER A 1 89 ? 3.476 -10.719 -14.611 1.00 82.75 89 SER A N 1
ATOM 738 C CA . SER A 1 89 ? 2.564 -11.334 -13.627 1.00 82.75 89 SER A CA 1
ATOM 739 C C . SER A 1 89 ? 2.944 -12.756 -13.188 1.00 82.75 89 SER A C 1
ATOM 741 O O . SER A 1 89 ? 2.466 -13.237 -12.172 1.00 82.75 89 SER A O 1
ATOM 743 N N . ARG A 1 90 ? 3.825 -13.427 -13.943 1.00 85.06 90 ARG A N 1
ATOM 744 C CA . ARG A 1 90 ? 4.338 -14.779 -13.658 1.00 85.06 90 ARG A CA 1
ATOM 745 C C . ARG A 1 90 ? 5.670 -14.760 -12.890 1.00 85.06 90 ARG A C 1
ATOM 747 O O . ARG A 1 90 ? 6.312 -15.792 -12.761 1.00 85.06 90 ARG A O 1
ATOM 754 N N . GLY A 1 91 ? 6.122 -13.588 -12.444 1.00 84.44 91 GLY A N 1
ATOM 755 C CA . GLY A 1 91 ? 7.291 -13.416 -11.579 1.00 84.44 91 GLY A CA 1
ATOM 756 C C . GLY A 1 91 ? 8.623 -13.147 -12.283 1.00 84.44 91 GLY A C 1
ATOM 757 O O . GLY A 1 91 ? 9.577 -12.774 -11.609 1.00 84.44 91 GLY A O 1
ATOM 758 N N . TYR A 1 92 ? 8.720 -13.270 -13.611 1.00 90.06 92 TYR A N 1
ATOM 759 C CA . TYR A 1 92 ? 9.972 -13.004 -14.334 1.00 90.06 92 TYR A CA 1
ATOM 760 C C . TYR A 1 92 ? 10.107 -11.569 -14.847 1.00 90.06 92 TYR A C 1
ATOM 762 O O . TYR A 1 92 ? 9.126 -10.901 -15.162 1.00 90.06 92 TYR A O 1
ATOM 770 N N . TRP A 1 93 ? 11.346 -11.129 -15.023 1.00 92.62 93 TRP A N 1
ATOM 771 C CA . TRP A 1 93 ? 11.729 -9.812 -15.506 1.00 92.62 93 TRP A CA 1
ATOM 772 C C . TRP A 1 93 ? 11.950 -9.787 -17.017 1.00 92.62 93 TRP A C 1
ATOM 774 O O . TRP A 1 93 ? 12.551 -10.695 -17.607 1.00 92.62 93 TRP A O 1
ATOM 784 N N . ARG A 1 94 ? 11.477 -8.714 -17.650 1.00 93.25 94 ARG A N 1
ATOM 785 C CA . ARG A 1 94 ? 11.691 -8.409 -19.065 1.00 93.25 94 ARG A CA 1
ATOM 786 C C . ARG A 1 94 ? 12.112 -6.957 -19.238 1.00 93.25 94 ARG A C 1
ATOM 788 O O . ARG A 1 94 ? 11.637 -6.079 -18.526 1.00 93.25 94 ARG A O 1
ATOM 795 N N . ALA A 1 95 ? 12.965 -6.723 -20.222 1.00 93.75 95 ALA A N 1
ATOM 796 C CA . ALA A 1 95 ? 13.372 -5.398 -20.652 1.00 93.75 95 ALA A CA 1
ATOM 797 C C . ALA A 1 95 ? 12.749 -5.070 -22.010 1.00 93.75 95 ALA A C 1
ATOM 799 O O . ALA A 1 95 ? 12.760 -5.915 -22.909 1.00 93.75 95 ALA A O 1
ATOM 800 N N . PHE A 1 96 ? 12.260 -3.844 -22.179 1.00 93.00 96 PHE A N 1
ATOM 801 C CA . PHE A 1 96 ? 11.628 -3.364 -23.404 1.00 93.00 96 PHE A CA 1
ATOM 802 C C . PHE A 1 96 ? 12.303 -2.098 -23.930 1.00 93.00 96 PHE A C 1
ATOM 804 O O . PHE A 1 96 ? 12.602 -1.185 -23.165 1.00 93.00 96 PHE A O 1
ATOM 811 N N . ARG A 1 97 ? 12.506 -2.016 -25.247 1.00 91.88 97 ARG A N 1
ATOM 812 C CA . ARG A 1 97 ? 12.994 -0.804 -25.924 1.00 91.88 97 ARG A CA 1
ATOM 813 C C . ARG A 1 97 ? 12.409 -0.729 -27.327 1.00 91.88 97 ARG A C 1
ATOM 815 O O . ARG A 1 97 ? 12.359 -1.736 -28.033 1.00 91.88 97 ARG A O 1
ATOM 822 N N . LYS A 1 98 ? 11.975 0.458 -27.752 1.00 90.06 98 LYS A N 1
ATOM 823 C CA . LYS A 1 98 ? 11.629 0.704 -29.158 1.00 90.06 98 LYS A CA 1
ATOM 824 C C . LYS A 1 98 ? 12.906 1.026 -29.932 1.00 90.06 98 LYS A C 1
ATOM 826 O O . LYS A 1 98 ? 13.650 1.916 -29.538 1.00 90.06 98 LYS A O 1
ATOM 831 N N . VAL A 1 99 ? 13.147 0.307 -31.025 1.00 88.00 99 VAL A N 1
ATOM 832 C CA . VAL A 1 99 ? 14.277 0.530 -31.937 1.00 88.00 99 VAL A CA 1
ATOM 833 C C . VAL A 1 99 ? 13.729 0.560 -33.359 1.00 88.00 99 VAL A C 1
ATOM 835 O O . VAL A 1 99 ? 13.083 -0.403 -33.777 1.00 88.00 99 VAL A O 1
ATOM 838 N N . ALA A 1 100 ? 13.945 1.669 -34.076 1.00 86.50 100 ALA A N 1
ATOM 839 C CA . ALA A 1 100 ? 13.413 1.900 -35.425 1.00 86.50 100 ALA A CA 1
ATOM 840 C C . ALA A 1 100 ? 11.900 1.597 -35.536 1.00 86.50 100 ALA A C 1
ATOM 842 O O . ALA A 1 100 ? 11.455 0.817 -36.375 1.00 86.50 100 ALA A O 1
ATOM 843 N N . GLY A 1 101 ? 11.107 2.130 -34.598 1.00 86.62 101 GLY A N 1
ATOM 844 C CA . GLY A 1 101 ? 9.650 1.943 -34.554 1.00 86.62 101 GLY A CA 1
ATOM 845 C C . GLY A 1 101 ? 9.165 0.563 -34.084 1.00 86.62 101 GLY A C 1
ATOM 846 O O . GLY A 1 101 ? 7.988 0.415 -33.766 1.00 86.62 101 GLY A O 1
ATOM 847 N N . LYS A 1 102 ? 10.045 -0.441 -33.956 1.00 90.25 102 LYS A N 1
ATOM 848 C CA . LYS A 1 102 ? 9.681 -1.798 -33.513 1.00 90.25 102 LYS A CA 1
ATOM 849 C C . LYS A 1 102 ? 9.993 -2.002 -32.031 1.00 90.25 102 LYS A C 1
ATOM 851 O O . LYS A 1 102 ? 11.092 -1.696 -31.568 1.00 90.25 102 LYS A O 1
ATOM 856 N N . SER A 1 103 ? 9.037 -2.556 -31.285 1.00 91.31 103 SER A N 1
ATOM 857 C CA . SER A 1 103 ? 9.253 -2.940 -29.885 1.00 91.31 103 SER A CA 1
ATOM 858 C C . SER A 1 103 ? 10.140 -4.183 -29.809 1.00 91.31 103 SER A C 1
ATOM 860 O O . SER A 1 103 ? 9.878 -5.191 -30.468 1.00 91.31 103 SER A O 1
ATOM 862 N N . ARG A 1 104 ? 11.211 -4.113 -29.021 1.00 93.25 104 ARG A N 1
ATOM 863 C CA . ARG A 1 104 ? 12.114 -5.229 -28.733 1.00 93.25 104 ARG A CA 1
ATOM 864 C C . ARG A 1 104 ? 11.978 -5.609 -27.268 1.00 93.25 104 ARG A C 1
ATOM 866 O O . ARG A 1 104 ? 11.848 -4.739 -26.412 1.00 93.25 104 ARG A O 1
ATOM 873 N N . CYS A 1 105 ? 12.036 -6.909 -26.999 1.00 92.94 105 CYS A N 1
ATOM 874 C CA . CYS A 1 105 ? 11.931 -7.481 -25.663 1.00 92.94 105 CYS A CA 1
ATOM 875 C C . CYS A 1 105 ? 13.135 -8.389 -25.386 1.00 92.94 105 CYS A C 1
ATOM 877 O O . CYS A 1 105 ? 13.559 -9.142 -26.266 1.00 92.94 105 CYS A O 1
ATOM 879 N N . VAL A 1 106 ? 13.657 -8.343 -24.161 1.00 93.81 106 VAL A N 1
ATOM 880 C CA . VAL A 1 106 ? 14.705 -9.243 -23.660 1.00 93.81 106 VAL A CA 1
ATOM 881 C C . VAL A 1 106 ? 14.238 -9.862 -22.351 1.00 93.81 106 VAL A C 1
ATOM 883 O O . VAL A 1 106 ? 13.754 -9.163 -21.466 1.00 93.81 106 VAL A O 1
ATOM 886 N N . TYR A 1 107 ? 14.364 -11.180 -22.229 1.00 93.81 107 TYR A N 1
ATOM 887 C CA . TYR A 1 107 ? 14.084 -11.897 -20.989 1.00 93.81 107 TYR A CA 1
ATOM 888 C C . TYR A 1 107 ? 15.292 -11.832 -20.048 1.00 93.81 107 TYR A C 1
ATOM 890 O O . TYR A 1 107 ? 16.404 -12.196 -20.438 1.00 93.81 107 TYR A O 1
ATOM 898 N N . LEU A 1 108 ? 15.079 -11.387 -18.810 1.00 92.31 108 LEU A N 1
ATOM 899 C CA . LEU A 1 108 ? 16.160 -11.182 -17.845 1.00 92.31 108 LEU A CA 1
ATOM 900 C C . LEU A 1 108 ? 16.287 -12.326 -16.836 1.00 92.31 108 LEU A C 1
ATOM 902 O O . LEU A 1 108 ? 17.413 -12.666 -16.481 1.00 92.31 108 LEU A O 1
ATOM 906 N N . GLY A 1 109 ? 15.187 -12.991 -16.479 1.00 90.19 109 GLY A N 1
ATOM 907 C CA . GLY A 1 109 ? 15.172 -14.094 -15.508 1.00 90.19 109 GLY A CA 1
ATOM 908 C C . GLY A 1 109 ? 14.061 -13.940 -14.471 1.00 90.19 109 GLY A C 1
ATOM 909 O O . GLY A 1 109 ? 13.325 -12.961 -14.498 1.00 90.19 109 GLY A O 1
ATOM 910 N N . SER A 1 110 ? 13.929 -14.895 -13.547 1.00 87.25 110 SER A N 1
ATOM 911 C CA . SER A 1 110 ? 12.985 -14.812 -12.416 1.00 87.25 110 SER A CA 1
ATOM 912 C C . SER A 1 110 ? 13.439 -13.833 -11.328 1.00 87.25 110 SER A C 1
ATOM 914 O O . SER A 1 110 ? 12.612 -13.178 -10.703 1.00 87.25 110 SER A O 1
ATOM 916 N N . LYS A 1 111 ? 14.754 -13.685 -11.138 1.00 86.88 111 LYS A N 1
ATOM 917 C CA . LYS A 1 111 ? 15.373 -12.690 -10.255 1.00 86.88 111 LYS A CA 1
ATOM 918 C C . LYS A 1 111 ? 16.105 -11.647 -11.096 1.00 86.88 111 LYS A C 1
ATOM 920 O O . LYS A 1 111 ? 16.753 -12.002 -12.082 1.00 86.88 111 LYS A O 1
ATOM 925 N N . LEU A 1 112 ? 15.988 -10.376 -10.720 1.00 84.56 112 LEU A N 1
ATOM 926 C CA . LEU A 1 112 ? 16.679 -9.283 -11.398 1.00 84.56 112 LEU A CA 1
ATOM 927 C C . LEU A 1 112 ? 18.089 -9.126 -10.819 1.00 84.56 112 LEU A C 1
ATOM 929 O O . LEU A 1 112 ? 18.274 -8.455 -9.811 1.00 84.56 112 LEU A O 1
ATOM 933 N N . ASP A 1 113 ? 19.072 -9.747 -11.467 1.00 88.94 113 ASP A N 1
ATOM 934 C CA . ASP A 1 113 ? 20.486 -9.426 -11.259 1.00 88.94 113 ASP A CA 1
ATOM 935 C C . ASP A 1 113 ? 20.922 -8.377 -12.289 1.00 88.94 113 ASP A C 1
ATOM 937 O O . ASP A 1 113 ? 20.914 -8.637 -13.497 1.00 88.94 113 ASP A O 1
ATOM 941 N N . LEU A 1 114 ? 21.295 -7.191 -11.807 1.00 86.50 114 LEU A N 1
ATOM 942 C CA . LEU A 1 114 ? 21.651 -6.052 -12.649 1.00 86.50 114 LEU A CA 1
ATOM 943 C C . LEU A 1 114 ? 22.878 -6.335 -13.520 1.00 86.50 114 LEU A C 1
ATOM 945 O O . LEU A 1 114 ? 22.853 -5.987 -14.696 1.00 86.50 114 LEU A O 1
ATOM 949 N N . LYS A 1 115 ? 23.902 -7.040 -13.020 1.00 87.75 115 LYS A N 1
ATOM 950 C CA . LYS A 1 115 ? 25.120 -7.324 -13.807 1.00 87.75 115 LYS A CA 1
ATOM 951 C C . LYS A 1 115 ? 24.819 -8.243 -14.990 1.00 87.75 115 LYS A C 1
ATOM 953 O O . LYS A 1 115 ? 25.225 -7.991 -16.130 1.00 87.75 115 LYS A O 1
ATOM 958 N N . THR A 1 116 ? 24.051 -9.298 -14.730 1.00 88.81 116 THR A N 1
ATOM 959 C CA . THR A 1 116 ? 23.596 -10.223 -15.772 1.00 88.81 116 THR A CA 1
ATOM 960 C C . THR A 1 116 ? 22.656 -9.526 -16.759 1.00 88.81 116 THR A C 1
ATOM 962 O O . THR A 1 116 ? 22.751 -9.743 -17.970 1.00 88.81 116 THR A O 1
ATOM 965 N N . ALA A 1 117 ? 21.757 -8.669 -16.266 1.00 90.44 117 ALA A N 1
ATOM 966 C CA . ALA A 1 117 ? 20.854 -7.898 -17.111 1.00 90.44 117 ALA A CA 1
ATOM 967 C C . ALA A 1 117 ? 21.619 -6.935 -18.027 1.00 90.44 117 ALA A C 1
ATOM 969 O O . ALA A 1 117 ? 21.390 -6.957 -19.234 1.00 90.44 117 ALA A O 1
ATOM 970 N N . GLU A 1 118 ? 22.570 -6.163 -17.501 1.00 91.31 118 GLU A N 1
ATOM 971 C CA . GLU A 1 118 ? 23.427 -5.271 -18.290 1.00 91.31 118 GLU A CA 1
ATOM 972 C C . GLU A 1 118 ? 24.155 -6.021 -19.402 1.00 91.31 118 GLU A C 1
ATOM 974 O O . GLU A 1 118 ? 24.155 -5.577 -20.546 1.00 91.31 118 GLU A O 1
ATOM 979 N N . THR A 1 119 ? 24.713 -7.194 -19.099 1.00 91.75 119 THR A N 1
ATOM 980 C CA . THR A 1 119 ? 25.424 -8.014 -20.090 1.00 91.75 119 THR A CA 1
ATOM 981 C C . THR A 1 119 ? 24.494 -8.425 -21.236 1.00 91.75 119 THR A C 1
ATOM 983 O O . THR A 1 119 ? 24.795 -8.185 -22.408 1.00 91.75 119 THR A O 1
ATOM 986 N N . LYS A 1 120 ? 23.300 -8.942 -20.911 1.00 91.62 120 LYS A N 1
ATOM 987 C CA . LYS A 1 120 ? 22.282 -9.315 -21.908 1.00 91.62 120 LYS A CA 1
ATOM 988 C C . LYS A 1 120 ? 21.819 -8.120 -22.745 1.00 91.62 120 LYS A C 1
ATOM 990 O O . LYS A 1 120 ? 21.562 -8.262 -23.943 1.00 91.62 120 LYS A O 1
ATOM 995 N N . LEU A 1 121 ? 21.683 -6.947 -22.127 1.00 92.19 121 LEU A N 1
ATOM 996 C CA . LEU A 1 121 ? 21.255 -5.730 -22.815 1.00 92.19 121 LEU A CA 1
ATOM 997 C C . LEU A 1 121 ? 22.353 -5.159 -23.714 1.00 92.19 121 LEU A C 1
ATOM 999 O O . LEU A 1 121 ? 22.039 -4.787 -24.844 1.00 92.19 121 LEU A O 1
ATOM 1003 N N . LYS A 1 122 ? 23.623 -5.179 -23.289 1.00 91.38 122 LYS A N 1
ATOM 1004 C CA . LYS A 1 122 ? 24.787 -4.813 -24.119 1.00 91.38 122 LYS A CA 1
ATOM 1005 C C . LYS A 1 122 ? 24.876 -5.678 -25.368 1.00 91.38 122 LYS A C 1
ATOM 1007 O O . LYS A 1 122 ? 24.959 -5.163 -26.482 1.00 91.38 122 LYS A O 1
ATOM 1012 N N . GLU A 1 123 ? 24.774 -6.996 -25.210 1.00 91.19 123 GLU A N 1
ATOM 1013 C CA . GLU A 1 123 ? 24.763 -7.920 -26.347 1.00 91.19 123 GLU A CA 1
ATOM 1014 C C . GLU A 1 123 ? 23.592 -7.649 -27.295 1.00 91.19 123 GLU A C 1
ATOM 1016 O O . GLU A 1 123 ? 23.744 -7.693 -28.521 1.00 91.19 123 GLU A O 1
ATOM 1021 N N . LYS A 1 124 ? 22.408 -7.351 -26.745 1.00 91.69 124 LYS A N 1
ATOM 1022 C CA . LYS A 1 124 ? 21.235 -7.037 -27.560 1.00 91.69 124 LYS A CA 1
ATOM 1023 C C . LYS A 1 124 ? 21.389 -5.707 -28.295 1.00 91.69 124 LYS A C 1
ATOM 1025 O O . LYS A 1 124 ? 21.051 -5.654 -29.474 1.00 91.69 124 LYS A O 1
ATOM 1030 N N . ASN A 1 125 ? 21.911 -4.675 -27.638 1.00 89.81 125 ASN A N 1
ATOM 1031 C CA . ASN A 1 125 ? 22.217 -3.375 -28.237 1.00 89.81 125 ASN A CA 1
ATOM 1032 C C . ASN A 1 125 ? 23.217 -3.532 -29.392 1.00 89.81 125 ASN A C 1
ATOM 1034 O O . ASN A 1 125 ? 22.936 -3.058 -30.493 1.00 89.81 125 ASN A O 1
ATOM 1038 N N . LYS A 1 126 ? 24.293 -4.313 -29.200 1.00 89.38 126 LYS A N 1
ATOM 1039 C CA . LYS A 1 126 ? 25.270 -4.641 -30.254 1.00 89.38 126 LYS A CA 1
ATOM 1040 C C . LYS A 1 126 ? 24.609 -5.302 -31.467 1.00 89.38 126 LYS A C 1
ATOM 1042 O O . LYS A 1 126 ? 24.843 -4.883 -32.594 1.00 89.38 126 LYS A O 1
ATOM 1047 N N . LYS A 1 127 ? 23.731 -6.290 -31.250 1.00 89.00 127 LYS A N 1
ATOM 1048 C CA . LYS A 1 127 ? 22.976 -6.959 -32.332 1.00 89.00 127 LYS A CA 1
ATOM 1049 C C . LYS A 1 127 ? 21.991 -6.036 -33.053 1.00 89.00 127 LYS A C 1
ATOM 1051 O O . LYS A 1 127 ? 21.629 -6.307 -34.191 1.00 89.00 127 LYS A O 1
ATOM 1056 N N . LEU A 1 128 ? 21.506 -4.997 -32.379 1.00 87.38 128 LEU A N 1
ATOM 1057 C CA . LEU A 1 128 ? 20.556 -4.036 -32.935 1.00 87.38 128 LEU A CA 1
ATOM 1058 C C . LEU A 1 128 ? 21.241 -2.799 -33.538 1.00 87.38 128 LEU A C 1
ATOM 1060 O O . LEU A 1 128 ? 20.536 -1.960 -34.091 1.00 87.38 128 LEU A O 1
ATOM 1064 N N . GLY A 1 129 ? 22.570 -2.680 -33.432 1.00 86.69 129 GLY A N 1
ATOM 1065 C CA . GLY A 1 129 ? 23.321 -1.514 -33.903 1.00 86.69 129 GLY A CA 1
ATOM 1066 C C . GLY A 1 129 ? 23.009 -0.231 -33.128 1.00 86.69 129 GLY A C 1
ATOM 1067 O O . GLY A 1 129 ? 23.084 0.854 -33.693 1.00 86.69 129 GLY A O 1
ATOM 1068 N N . VAL A 1 130 ? 22.608 -0.339 -31.857 1.00 82.56 130 VAL A N 1
ATOM 1069 C CA . VAL A 1 130 ? 22.228 0.813 -31.025 1.00 82.56 130 VAL A CA 1
ATOM 1070 C C . VAL A 1 130 ? 23.312 1.059 -29.982 1.00 82.56 130 VAL A C 1
ATOM 1072 O O . VAL A 1 130 ? 23.693 0.125 -29.280 1.00 82.56 130 VAL A O 1
ATOM 1075 N N . SER A 1 131 ? 23.793 2.296 -29.854 1.00 71.00 131 SER A N 1
ATOM 1076 C CA . SER A 1 131 ? 24.727 2.680 -28.790 1.00 71.00 131 SER A CA 1
ATOM 1077 C C . SER A 1 131 ? 24.020 2.814 -27.434 1.00 71.00 131 SER A C 1
ATOM 1079 O O . SER A 1 131 ? 22.800 3.031 -27.344 1.00 71.00 131 SER A O 1
ATOM 1081 N N . ASP A 1 132 ? 24.791 2.636 -26.361 1.00 62.69 132 ASP A N 1
ATOM 1082 C CA . ASP A 1 132 ? 24.319 2.780 -24.987 1.00 62.69 132 ASP A CA 1
ATOM 1083 C C . ASP A 1 132 ? 23.986 4.254 -24.736 1.00 62.69 132 ASP A C 1
ATOM 1085 O O . ASP A 1 132 ? 24.863 5.095 -24.569 1.00 62.69 132 ASP A O 1
ATOM 1089 N N . GLY A 1 133 ? 22.696 4.585 -24.788 1.00 53.16 133 GLY A N 1
ATOM 1090 C CA . GLY A 1 133 ? 22.229 5.950 -24.591 1.00 53.16 133 GLY A CA 1
ATOM 1091 C C . GLY A 1 133 ? 22.478 6.398 -23.154 1.00 53.16 133 GLY A C 1
ATOM 1092 O O . GLY A 1 133 ? 21.758 5.977 -22.249 1.00 53.16 133 GLY A O 1
ATOM 1093 N N . HIS A 1 134 ? 23.475 7.259 -22.957 1.00 37.03 134 HIS A N 1
ATOM 1094 C CA . HIS A 1 134 ? 23.462 8.248 -21.885 1.00 37.03 134 HIS A CA 1
ATOM 1095 C C . HIS A 1 134 ? 22.346 9.248 -22.195 1.00 37.03 134 HIS A C 1
ATOM 1097 O O . HIS A 1 134 ? 22.453 10.047 -23.119 1.00 37.03 134 HIS A O 1
ATOM 1103 N N . THR A 1 135 ? 21.252 9.177 -21.447 1.00 37.28 135 THR A N 1
ATOM 1104 C CA . THR A 1 135 ? 20.416 10.357 -21.213 1.00 37.28 135 THR A CA 1
ATOM 1105 C C . THR A 1 135 ? 20.959 11.015 -19.955 1.00 37.28 135 THR A C 1
ATOM 1107 O O . THR A 1 135 ? 20.801 10.449 -18.873 1.00 37.28 135 THR A O 1
ATOM 1110 N N . THR A 1 136 ? 21.665 12.132 -20.147 1.00 32.78 136 THR A N 1
ATOM 1111 C CA . THR A 1 136 ? 21.790 13.232 -19.176 1.00 32.78 136 THR A CA 1
ATOM 1112 C C . THR A 1 136 ? 20.426 13.681 -18.685 1.00 32.78 136 THR A C 1
ATOM 1114 O O . THR A 1 136 ? 19.489 13.665 -19.521 1.00 32.78 136 THR A O 1
#

Foldseek 3Di:
DPPPVVVVVVLLVLLVVLCVVVVNPQVSSLVSDDPVNCVVAPSVNSVVCVVVSVVVCVVVVVVVVVVVVVVVVPVPPCDDLQWGWDADPVQWIKTWDQDPNDIDIDTQGSDDDPVSVNVRVVVVCVVRVHDRDDDD

pLDDT: mean 81.32, std 13.78, range [32.78, 93.81]

Secondary structure (DSSP, 8-state):
---HHHHHHHHHHHHHHHHHHTTT-HHHHHHTS-HHHHHHS-HHHHHHHHHHHHHHHHHHHHHHHHHHHHHHHTTS-SEETTEEEEE-TTS-EEEEEEETTEEEEEEEESS--HHHHHHHHHHHHHHHT-------

Sequence (136 aa):
MTEPIEQLLQQMERVRSAFHKAHGDTRKAYDLLDADIKENIPWRLFQQHLPILLAAWERGFQAGLTHQQQRERQAAPHRLMGWSLNQHSRGYWRAFRKVAGKSRCVYLGSKLDLKT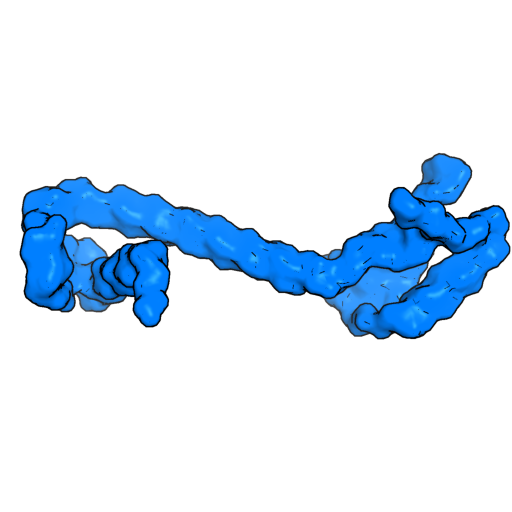AETKLKEKNKKLGVSDGHTT